Protein AF-A0A9E5YE97-F1 (afdb_monomer_lite)

Foldseek 3Di:
DEEEAEAPDPPVVVVVVSVVVVVVVCVVCVVYHYDYDYVVVVDPPVD

Sequence (47 aa):
MRALLLYISDVLGHRQAARAVKQAFCKKYPQVTIREEDLFRYGNPFI

Structure (mmCIF, N/CA/C/O backbone):
data_AF-A0A9E5YE97-F1
#
_entry.id   AF-A0A9E5YE97-F1
#
loop_
_atom_site.group_PDB
_atom_site.id
_atom_site.type_symbol
_atom_site.label_atom_id
_atom_site.label_alt_id
_atom_site.label_comp_id
_atom_site.label_asym_id
_atom_site.label_entity_id
_atom_site.label_seq_id
_atom_site.pdbx_PDB_ins_code
_atom_site.Cartn_x
_atom_site.Cartn_y
_atom_site.Cartn_z
_atom_site.occupancy
_atom_site.B_iso_or_equiv
_atom_site.auth_seq_id
_atom_site.auth_comp_id
_atom_site.auth_asym_id
_atom_site.auth_atom_id
_atom_site.pdbx_PDB_model_num
ATOM 1 N N . MET A 1 1 ? -17.208 2.508 3.974 1.00 81.00 1 MET A N 1
ATOM 2 C CA . MET A 1 1 ? -16.808 2.928 2.606 1.00 81.00 1 MET A CA 1
ATOM 3 C C . MET A 1 1 ? -15.746 1.955 2.106 1.00 81.00 1 MET A C 1
ATOM 5 O O . MET A 1 1 ? -15.031 1.408 2.939 1.00 81.00 1 MET A O 1
ATOM 9 N N . ARG A 1 2 ? -15.640 1.712 0.797 1.00 89.56 2 ARG A N 1
ATOM 10 C CA . ARG A 1 2 ? -14.629 0.807 0.224 1.00 89.56 2 ARG A CA 1
ATOM 11 C C . ARG A 1 2 ? -13.828 1.553 -0.839 1.00 89.56 2 ARG A C 1
ATOM 13 O O . ARG A 1 2 ? -14.424 2.293 -1.614 1.00 89.56 2 ARG A O 1
ATOM 20 N N . ALA A 1 3 ? -12.514 1.366 -0.851 1.00 90.94 3 ALA A N 1
ATOM 21 C CA . ALA A 1 3 ? -11.605 1.958 -1.829 1.00 90.94 3 ALA A CA 1
ATOM 22 C C . ALA A 1 3 ? -10.702 0.877 -2.440 1.00 90.94 3 ALA A C 1
ATOM 24 O O . ALA A 1 3 ? -10.408 -0.135 -1.799 1.00 90.94 3 ALA A O 1
ATOM 25 N N . LEU A 1 4 ? -10.271 1.095 -3.680 1.00 91.88 4 LEU A N 1
ATOM 26 C CA . LEU A 1 4 ? -9.400 0.192 -4.426 1.00 91.88 4 LEU A CA 1
ATOM 27 C C . LEU A 1 4 ? -8.098 0.923 -4.761 1.00 91.88 4 LEU A C 1
ATOM 29 O O . LEU A 1 4 ? -8.138 2.018 -5.321 1.00 91.88 4 LEU A O 1
ATOM 33 N N . LEU A 1 5 ? -6.960 0.326 -4.410 1.00 92.06 5 LEU A N 1
ATOM 34 C CA . LEU A 1 5 ? -5.629 0.810 -4.759 1.00 92.06 5 LEU A CA 1
ATOM 35 C C . LEU A 1 5 ? -5.047 -0.095 -5.846 1.00 92.06 5 LEU A C 1
ATOM 37 O O . LEU A 1 5 ? -4.766 -1.265 -5.592 1.00 92.06 5 LEU A O 1
ATOM 41 N N . LEU A 1 6 ? -4.889 0.459 -7.047 1.00 90.31 6 LEU A N 1
ATOM 42 C CA . LEU A 1 6 ? -4.393 -0.257 -8.220 1.00 90.31 6 LEU A CA 1
ATOM 43 C C . LEU A 1 6 ? -2.928 0.083 -8.483 1.00 90.31 6 LEU A C 1
ATOM 45 O O . LEU A 1 6 ? -2.578 1.254 -8.643 1.00 90.31 6 LEU A O 1
ATOM 49 N N . TYR A 1 7 ? -2.087 -0.942 -8.586 1.00 87.62 7 TYR A N 1
ATOM 50 C CA . TYR A 1 7 ? -0.723 -0.813 -9.086 1.00 87.62 7 TYR A CA 1
ATOM 51 C C . TYR A 1 7 ? -0.696 -1.172 -10.572 1.00 87.62 7 TYR A C 1
ATOM 53 O O . TYR A 1 7 ? -0.984 -2.305 -10.945 1.00 87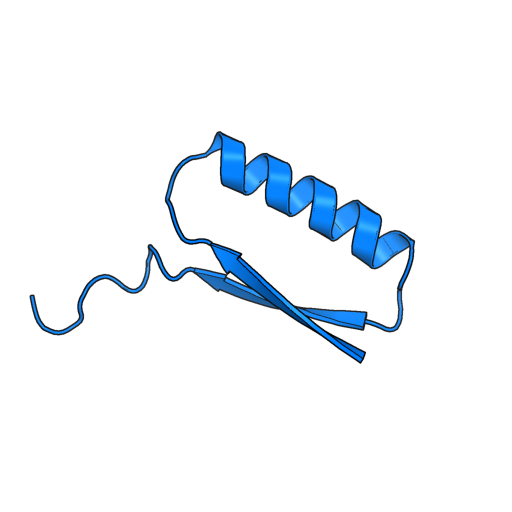.62 7 TYR A O 1
ATOM 61 N N . ILE A 1 8 ? -0.360 -0.196 -11.418 1.00 83.62 8 ILE A N 1
ATOM 62 C CA . ILE A 1 8 ? -0.323 -0.346 -12.887 1.00 83.62 8 ILE A CA 1
ATOM 63 C C . ILE A 1 8 ? 1.101 -0.416 -13.456 1.00 83.62 8 ILE A C 1
ATOM 65 O O . ILE A 1 8 ? 1.285 -0.515 -14.664 1.00 83.62 8 ILE A O 1
ATOM 69 N N . SER A 1 9 ? 2.124 -0.332 -12.604 1.00 77.69 9 SER A N 1
ATOM 70 C CA . SER A 1 9 ? 3.524 -0.470 -13.002 1.00 77.69 9 SER A CA 1
ATOM 71 C C . SER A 1 9 ? 4.376 -1.038 -11.86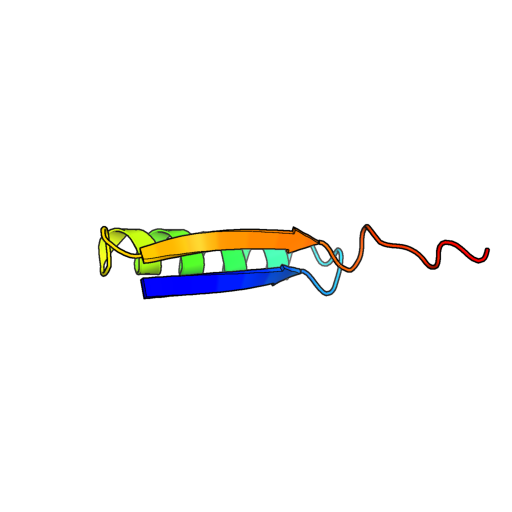6 1.00 77.69 9 SER A C 1
ATOM 73 O O . SER A 1 9 ? 4.008 -0.959 -10.685 1.00 77.69 9 SER A O 1
ATOM 75 N N . ASP A 1 10 ? 5.541 -1.582 -12.222 1.00 73.38 10 ASP A N 1
ATOM 76 C CA . ASP A 1 10 ? 6.568 -2.013 -11.261 1.00 73.38 10 ASP A CA 1
ATOM 77 C C . ASP A 1 10 ? 7.587 -0.915 -10.935 1.00 73.38 10 ASP A C 1
ATOM 79 O O . ASP A 1 10 ? 8.663 -1.169 -10.398 1.00 73.38 10 ASP A O 1
ATOM 83 N N . VAL A 1 11 ? 7.259 0.343 -11.244 1.00 81.44 11 VAL A N 1
ATOM 84 C CA . VAL A 1 11 ? 8.122 1.464 -10.874 1.00 81.44 11 VAL A CA 1
ATOM 85 C C . VAL A 1 11 ? 8.122 1.580 -9.349 1.00 81.44 11 VAL A C 1
ATOM 87 O O . VAL A 1 11 ? 7.166 2.063 -8.735 1.00 81.44 11 VAL A O 1
ATOM 90 N N . LEU A 1 12 ? 9.219 1.133 -8.736 1.00 76.19 12 LEU A N 1
ATOM 91 C CA . LEU A 1 12 ? 9.416 1.043 -7.285 1.00 76.19 12 LEU A CA 1
ATOM 92 C C . LEU A 1 12 ? 9.066 2.351 -6.554 1.00 76.19 12 LEU A C 1
ATOM 94 O O . LEU A 1 12 ? 8.384 2.322 -5.528 1.00 76.19 12 LEU A O 1
ATOM 98 N N . GLY A 1 13 ? 9.445 3.502 -7.123 1.00 81.56 13 GLY A N 1
ATOM 99 C CA . GLY A 1 13 ? 9.126 4.821 -6.563 1.00 81.56 13 GLY A CA 1
ATOM 100 C C . GLY A 1 13 ? 7.623 5.125 -6.516 1.00 81.56 13 GLY A C 1
ATOM 101 O O . GLY A 1 13 ? 7.125 5.649 -5.520 1.00 81.56 13 GLY A O 1
ATOM 102 N N . HIS A 1 14 ? 6.862 4.724 -7.538 1.00 84.81 14 HIS A N 1
ATOM 103 C CA . HIS A 1 14 ? 5.411 4.940 -7.580 1.00 84.81 14 HIS A CA 1
ATOM 104 C C . HIS A 1 14 ? 4.700 4.073 -6.534 1.00 84.81 14 H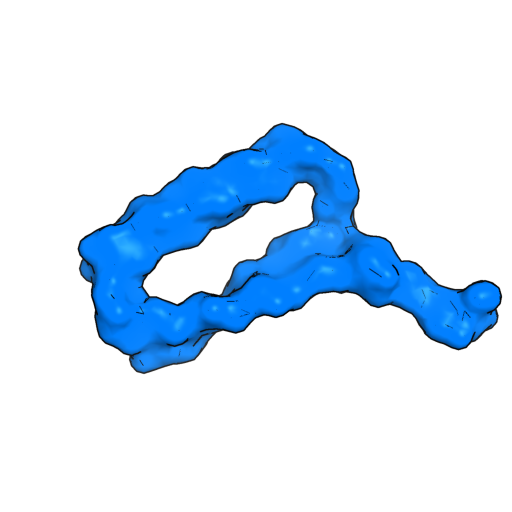IS A C 1
ATOM 106 O O . HIS A 1 14 ? 3.768 4.530 -5.871 1.00 84.81 14 HIS A O 1
ATOM 112 N N . ARG A 1 15 ? 5.179 2.839 -6.320 1.00 84.31 15 ARG A N 1
ATOM 113 C CA . ARG A 1 15 ? 4.654 1.934 -5.285 1.00 84.31 15 ARG A CA 1
ATOM 114 C C . ARG A 1 15 ? 4.881 2.480 -3.877 1.00 84.31 15 ARG A C 1
ATOM 116 O O . ARG A 1 15 ? 3.981 2.408 -3.038 1.00 84.31 15 ARG A O 1
ATOM 123 N N . GLN A 1 16 ? 6.057 3.051 -3.624 1.00 88.75 16 GLN A N 1
ATOM 124 C CA . GLN A 1 16 ? 6.369 3.701 -2.350 1.00 88.75 16 GLN A CA 1
ATOM 125 C C . GLN A 1 16 ? 5.487 4.933 -2.108 1.00 88.75 16 GLN A C 1
ATOM 127 O O . GLN A 1 16 ? 4.892 5.048 -1.035 1.00 88.75 16 GLN A O 1
ATOM 132 N N . ALA A 1 17 ? 5.320 5.798 -3.114 1.00 90.19 17 ALA A N 1
ATOM 133 C CA . ALA A 1 17 ? 4.432 6.957 -3.024 1.00 90.19 17 ALA A CA 1
ATOM 134 C C . ALA A 1 17 ? 2.974 6.542 -2.750 1.00 90.19 17 ALA A C 1
ATOM 136 O O . ALA A 1 17 ? 2.339 7.053 -1.827 1.00 90.19 17 ALA A O 1
ATOM 137 N N . ALA A 1 18 ? 2.460 5.548 -3.479 1.00 91.31 18 ALA A N 1
ATOM 138 C CA . ALA A 1 18 ? 1.119 5.005 -3.273 1.00 91.31 18 ALA A CA 1
ATOM 139 C C . ALA A 1 18 ? 0.926 4.423 -1.859 1.00 91.31 18 ALA A C 1
ATOM 141 O O . ALA A 1 18 ? -0.121 4.628 -1.243 1.00 91.31 18 ALA A O 1
ATOM 142 N N . ARG A 1 19 ? 1.941 3.748 -1.298 1.00 91.25 19 ARG A N 1
ATOM 143 C CA . ARG A 1 19 ? 1.914 3.271 0.097 1.00 91.25 19 ARG A CA 1
ATOM 144 C C . ARG A 1 19 ? 1.843 4.416 1.105 1.00 91.25 19 ARG A C 1
ATOM 146 O O . ARG A 1 19 ? 1.072 4.316 2.058 1.00 91.25 19 ARG A O 1
ATOM 153 N N . ALA A 1 20 ? 2.597 5.493 0.899 1.00 93.94 20 ALA A N 1
ATOM 154 C CA . ALA A 1 20 ? 2.541 6.663 1.774 1.00 93.94 20 ALA A CA 1
ATOM 155 C C . ALA A 1 20 ? 1.146 7.316 1.744 1.00 93.94 20 ALA A C 1
ATOM 157 O O . ALA A 1 20 ? 0.567 7.605 2.794 1.00 93.94 20 ALA A O 1
ATOM 158 N N . VAL A 1 21 ? 0.556 7.453 0.550 1.00 93.06 21 VAL A N 1
ATOM 159 C CA . VAL A 1 21 ? -0.820 7.947 0.381 1.00 93.06 21 VAL A CA 1
ATOM 160 C C . VAL A 1 21 ? -1.819 7.034 1.092 1.00 93.06 21 VAL A C 1
ATOM 162 O O . VAL A 1 21 ? -2.664 7.526 1.840 1.00 93.06 21 VAL A O 1
ATOM 165 N N . LYS A 1 22 ? -1.692 5.709 0.935 1.00 93.69 22 LYS A N 1
ATOM 166 C CA . LYS A 1 22 ? -2.532 4.726 1.634 1.00 93.69 22 LYS A CA 1
ATOM 167 C C . LYS A 1 22 ? -2.468 4.915 3.151 1.00 93.69 22 LYS A C 1
ATOM 169 O O . LYS A 1 22 ? -3.509 4.960 3.800 1.00 93.69 22 LYS A O 1
ATOM 174 N N . GLN A 1 23 ? -1.270 5.038 3.722 1.00 94.25 23 GLN A N 1
ATOM 175 C CA . GLN A 1 23 ? -1.090 5.213 5.167 1.00 94.25 23 GLN A CA 1
ATOM 176 C C . GLN A 1 23 ? -1.765 6.492 5.676 1.00 94.25 23 GLN A C 1
ATOM 178 O O . GLN A 1 23 ? -2.518 6.443 6.651 1.00 94.25 23 GLN A O 1
ATOM 183 N N . ALA A 1 24 ? -1.552 7.621 4.995 1.00 95.75 24 ALA A N 1
ATOM 184 C CA . ALA A 1 24 ? -2.190 8.887 5.349 1.00 95.75 24 ALA A CA 1
ATOM 185 C C . ALA A 1 24 ? -3.723 8.807 5.230 1.00 95.75 24 ALA A C 1
ATOM 187 O O . ALA A 1 24 ? -4.447 9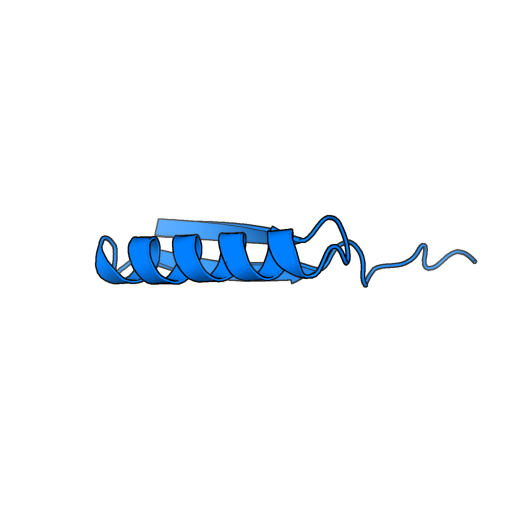.288 6.104 1.00 95.75 24 ALA A O 1
ATOM 188 N N . PHE A 1 25 ? -4.219 8.144 4.185 1.00 93.94 25 PHE A N 1
ATOM 189 C CA . PHE A 1 25 ? -5.644 7.950 3.951 1.00 93.94 25 PHE A CA 1
ATOM 190 C C . PHE A 1 25 ? -6.292 7.067 5.027 1.00 93.94 25 PHE A C 1
ATOM 192 O O . PHE A 1 25 ? -7.309 7.460 5.593 1.00 93.94 25 PHE A O 1
ATOM 199 N N . CYS A 1 26 ? -5.685 5.928 5.381 1.00 93.81 26 CYS A N 1
ATOM 200 C CA . CYS A 1 26 ? -6.158 5.056 6.464 1.00 93.81 26 CYS A CA 1
ATOM 201 C C . CYS A 1 26 ? -6.174 5.769 7.821 1.00 93.81 26 CYS A C 1
ATOM 203 O O . CYS A 1 26 ? -7.104 5.576 8.600 1.00 93.81 26 CYS A O 1
ATOM 205 N N . LYS A 1 27 ? -5.176 6.618 8.100 1.00 95.44 27 LYS A N 1
ATOM 206 C CA . LYS A 1 27 ? -5.133 7.408 9.337 1.00 95.44 27 LYS A CA 1
ATOM 207 C C . LYS A 1 27 ? -6.272 8.428 9.403 1.00 95.44 27 LYS A C 1
ATOM 209 O O . LYS A 1 27 ? -6.831 8.650 10.471 1.00 95.44 27 LYS A O 1
ATOM 214 N N . LYS A 1 28 ? -6.610 9.049 8.269 1.00 96.69 28 LYS A N 1
ATOM 215 C CA . LYS A 1 28 ? -7.691 10.040 8.175 1.00 96.69 28 LYS A CA 1
ATOM 216 C C . LYS A 1 28 ? -9.083 9.398 8.155 1.00 96.69 28 LYS A C 1
ATOM 218 O O . LYS A 1 28 ? -10.029 9.995 8.658 1.00 96.69 28 LYS A O 1
ATOM 223 N N . TYR A 1 29 ? -9.203 8.199 7.586 1.00 94.69 29 TYR A N 1
ATOM 224 C CA . TYR A 1 29 ? -10.471 7.498 7.394 1.00 94.69 29 TYR A CA 1
ATOM 225 C C . TYR A 1 29 ? -10.385 6.035 7.876 1.00 94.69 29 TYR A C 1
ATOM 227 O O . TYR A 1 29 ? -10.352 5.114 7.053 1.00 94.69 29 TYR A O 1
ATOM 235 N N . PRO A 1 30 ? -10.371 5.792 9.199 1.00 92.56 30 PRO A N 1
ATOM 236 C CA . PRO A 1 30 ? -10.183 4.452 9.770 1.00 92.56 30 PRO A CA 1
ATOM 237 C C . PRO A 1 30 ? -11.301 3.460 9.412 1.00 92.56 30 PRO A C 1
ATOM 239 O O . PRO A 1 30 ? -11.081 2.254 9.379 1.00 92.56 30 PRO A O 1
ATOM 242 N N . GLN A 1 31 ? -12.497 3.954 9.090 1.00 95.25 31 GLN A N 1
ATOM 243 C CA . GLN A 1 31 ? -13.652 3.157 8.670 1.00 95.25 31 GLN A CA 1
ATOM 244 C C . GLN A 1 31 ? -13.623 2.726 7.190 1.00 95.25 31 GLN A C 1
ATOM 246 O O . GLN A 1 31 ? -14.593 2.139 6.694 1.00 95.25 31 GLN A O 1
ATOM 251 N N . VAL A 1 32 ? -12.570 3.072 6.440 1.00 92.50 32 VAL A N 1
ATOM 252 C CA . VAL A 1 32 ? -12.446 2.705 5.025 1.00 92.50 32 VAL A CA 1
ATOM 253 C C . VAL A 1 32 ? -11.626 1.435 4.878 1.00 92.50 32 VAL A C 1
ATOM 255 O O . VAL A 1 32 ? -10.471 1.362 5.286 1.00 92.50 32 VAL A O 1
ATOM 258 N N . THR A 1 33 ? -12.212 0.443 4.215 1.00 93.25 33 THR A N 1
ATOM 259 C CA . THR A 1 33 ? -11.498 -0.764 3.799 1.00 93.25 33 THR A CA 1
ATOM 260 C C . THR A 1 33 ? -10.853 -0.521 2.439 1.00 93.25 33 THR A C 1
ATOM 262 O O . THR A 1 33 ? -11.550 -0.170 1.482 1.00 93.25 33 THR A O 1
ATOM 265 N N . ILE A 1 34 ? -9.537 -0.717 2.351 1.00 92.25 34 ILE A N 1
ATOM 266 C CA . ILE A 1 34 ? -8.777 -0.608 1.101 1.00 92.25 34 ILE A CA 1
ATOM 267 C C . ILE A 1 34 ? -8.420 -2.009 0.614 1.00 92.25 34 ILE A C 1
ATOM 269 O O . ILE A 1 34 ? -7.812 -2.777 1.360 1.00 92.25 34 ILE A O 1
ATOM 273 N N . ARG A 1 35 ? -8.768 -2.322 -0.635 1.00 92.50 35 ARG A N 1
ATOM 274 C CA . ARG A 1 35 ? -8.273 -3.504 -1.353 1.00 92.50 35 ARG A CA 1
ATOM 275 C C . ARG A 1 35 ? -7.116 -3.086 -2.255 1.00 92.50 35 ARG A C 1
ATOM 277 O O . ARG A 1 35 ? -7.219 -2.070 -2.935 1.00 92.50 35 ARG A O 1
ATOM 284 N N . GLU A 1 36 ? -6.034 -3.850 -2.241 1.00 90.38 36 GLU A N 1
ATOM 285 C CA . GLU A 1 36 ? -4.885 -3.650 -3.128 1.00 90.38 36 GLU A CA 1
ATOM 286 C C . GLU A 1 36 ? -4.935 -4.671 -4.256 1.00 90.38 36 GLU A C 1
ATOM 288 O O . GLU A 1 36 ? -5.172 -5.849 -4.000 1.00 90.38 36 GLU A O 1
ATOM 293 N N . GLU A 1 37 ? -4.711 -4.219 -5.485 1.00 87.88 37 GLU A N 1
ATOM 294 C CA . GLU A 1 37 ? -4.619 -5.081 -6.661 1.00 87.88 37 GLU A CA 1
ATOM 295 C C . GLU A 1 37 ? -3.429 -4.646 -7.517 1.00 87.88 37 GLU A C 1
ATOM 297 O O . GLU A 1 37 ? -3.242 -3.460 -7.802 1.00 87.88 37 GLU A O 1
ATOM 302 N N . ASP A 1 38 ? -2.608 -5.615 -7.912 1.00 85.62 38 ASP A N 1
ATOM 303 C CA . ASP A 1 38 ? -1.417 -5.391 -8.726 1.00 85.62 38 ASP A CA 1
ATOM 304 C C . ASP A 1 38 ? -1.658 -5.873 -10.154 1.00 85.62 38 ASP A C 1
ATOM 306 O O . ASP A 1 38 ? -1.428 -7.036 -10.485 1.00 85.62 38 ASP A O 1
ATOM 310 N N . LEU A 1 39 ? -2.124 -4.959 -11.003 1.00 81.25 39 LEU A N 1
ATOM 311 C CA . LEU A 1 39 ? -2.404 -5.234 -12.410 1.00 81.25 39 LEU A CA 1
ATOM 312 C C . LEU A 1 39 ? -1.128 -5.439 -13.233 1.00 81.25 39 LEU A C 1
ATOM 314 O O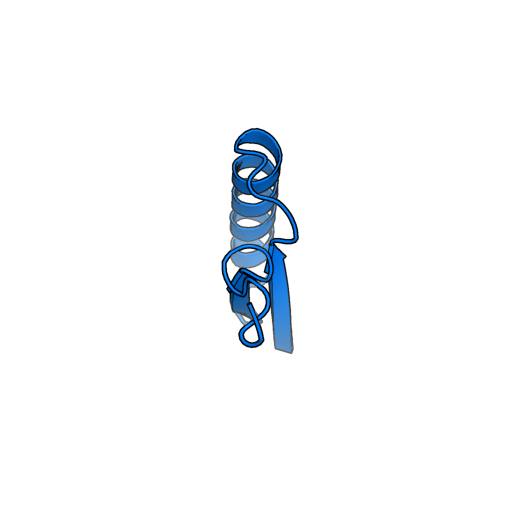 . LEU A 1 39 ? -1.210 -5.987 -14.324 1.00 81.25 39 LEU A O 1
ATOM 318 N N . PHE A 1 40 ? 0.044 -5.043 -12.725 1.00 72.62 40 PHE A N 1
ATOM 319 C CA . PHE A 1 40 ? 1.313 -5.358 -13.381 1.00 72.62 40 PHE A CA 1
ATOM 320 C C . PHE A 1 40 ? 1.689 -6.835 -13.208 1.00 72.62 40 PHE A C 1
ATOM 322 O O . PHE A 1 40 ? 2.224 -7.453 -14.124 1.00 72.62 40 PHE A O 1
ATOM 329 N N . ARG A 1 41 ? 1.396 -7.422 -12.039 1.00 64.88 41 ARG A N 1
ATOM 330 C CA . ARG A 1 41 ? 1.616 -8.857 -11.786 1.00 64.88 41 ARG A CA 1
ATOM 331 C C . ARG A 1 41 ? 0.600 -9.756 -12.479 1.00 64.88 41 ARG A C 1
ATOM 333 O O . ARG A 1 41 ? 0.924 -10.907 -12.758 1.00 64.88 41 ARG A O 1
ATOM 340 N N . TYR A 1 42 ? -0.581 -9.234 -12.804 1.00 60.19 42 TYR A N 1
ATOM 341 C CA . TYR A 1 42 ? -1.463 -9.841 -13.797 1.00 60.19 42 TYR A CA 1
ATOM 342 C C . TYR A 1 42 ? -0.909 -9.565 -15.202 1.00 60.19 42 TYR A C 1
ATOM 344 O O . TYR A 1 42 ? -1.490 -8.827 -15.995 1.00 60.19 42 TYR A O 1
ATOM 352 N N . GLY A 1 43 ? 0.246 -10.163 -15.509 1.00 57.06 43 GLY A N 1
ATOM 353 C CA . GLY A 1 43 ? 0.677 -10.330 -16.891 1.00 57.06 43 GLY A CA 1
ATOM 354 C C . GLY A 1 43 ? -0.423 -11.033 -17.687 1.00 57.06 43 GLY A C 1
ATOM 355 O O . GLY A 1 43 ? -1.229 -11.771 -17.118 1.00 57.06 43 GLY A O 1
ATOM 356 N N . ASN A 1 44 ? -0.480 -10.767 -18.991 1.00 53.31 44 ASN A N 1
ATOM 357 C CA . ASN A 1 44 ? -1.440 -11.396 -19.889 1.00 53.31 44 ASN A CA 1
ATOM 358 C C . ASN A 1 44 ? -1.465 -12.924 -19.650 1.00 53.31 44 ASN A C 1
ATOM 360 O O . ASN A 1 44 ? -0.457 -13.565 -19.933 1.00 53.31 44 ASN A O 1
ATOM 364 N N . PRO A 1 45 ? -2.568 -13.525 -19.161 1.00 56.38 45 PRO A N 1
ATOM 365 C CA . PRO A 1 45 ? -2.642 -14.976 -18.973 1.00 56.38 45 PRO A CA 1
ATOM 366 C C . PRO A 1 45 ? -2.675 -15.745 -20.307 1.00 5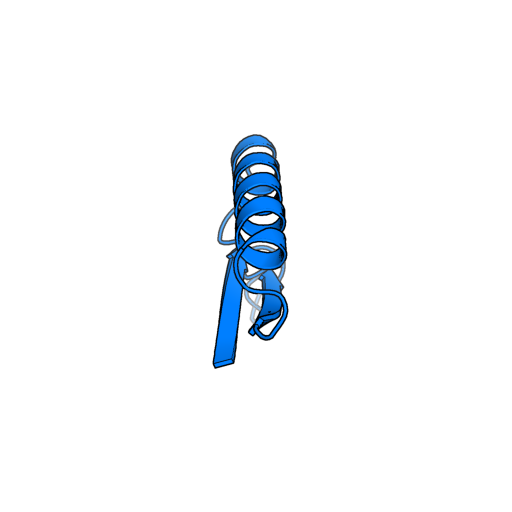6.38 45 PRO A C 1
ATOM 368 O O . PRO A 1 45 ? -2.738 -16.970 -20.303 1.00 56.38 45 PRO A O 1
ATOM 371 N N . PHE A 1 46 ? -2.672 -15.032 -21.440 1.00 57.03 46 PHE A N 1
ATOM 372 C CA . PHE A 1 46 ? -2.668 -15.568 -22.799 1.00 57.03 46 PHE A CA 1
ATOM 373 C C . PHE A 1 46 ? -1.290 -15.498 -23.493 1.00 57.03 46 PHE A C 1
ATOM 375 O O . PHE A 1 46 ? -1.240 -15.606 -24.719 1.00 57.03 46 PHE A O 1
ATOM 382 N N . ILE A 1 47 ? -0.195 -15.287 -22.748 1.00 47.88 47 ILE A N 1
ATOM 383 C CA . ILE A 1 47 ? 1.194 -15.479 -23.220 1.00 47.88 47 ILE A CA 1
ATOM 384 C C . ILE A 1 47 ? 1.830 -16.614 -22.424 1.00 47.88 47 ILE A C 1
ATOM 386 O O . ILE A 1 47 ? 1.688 -16.595 -21.182 1.00 47.88 47 ILE A O 1
#

Secondary structure (DSSP, 8-state):
-EEEEEE----HHHHHHHHHHHHHHHHH-TT-EEEEEETTTS--TT-

Radius of gyration: 12.62 Å; chains: 1; bounding box: 26×26×33 Å

pLDDT: mean 83.96, std 12.94, range [47.88, 96.69]